Protein AF-A0A7W1KPH1-F1 (afdb_monomer_lite)

Sequence (81 aa):
MKRFRWGPATVTGMALGYGIFVRADERGNRCLLIHELAHCAQSEQMGFRPFLEQYVHECLTAGYPDGRLEAEAKQIARDFI

Structure (mmCIF, N/CA/C/O backbone):
data_AF-A0A7W1KPH1-F1
#
_entry.id   AF-A0A7W1KPH1-F1
#
loop_
_atom_site.group_PDB
_atom_site.id
_atom_site.type_symbol
_atom_site.label_atom_id
_atom_site.label_alt_id
_atom_site.label_comp_id
_atom_site.label_asym_id
_atom_site.label_entity_id
_atom_site.label_seq_id
_atom_site.pdbx_PDB_ins_code
_atom_site.Cartn_x
_atom_site.Cartn_y
_atom_site.Cartn_z
_atom_site.occupancy
_atom_site.B_iso_or_equiv
_atom_site.auth_seq_id
_atom_site.auth_comp_id
_atom_site.auth_asym_id
_atom_site.auth_atom_id
_atom_site.pdbx_PDB_model_num
ATOM 1 N N . MET A 1 1 ? -20.777 -10.006 -20.596 1.00 36.34 1 MET A N 1
ATOM 2 C CA . MET A 1 1 ? -19.883 -8.847 -20.358 1.00 36.34 1 MET A CA 1
ATOM 3 C C . MET A 1 1 ? -18.548 -9.356 -19.835 1.00 36.34 1 MET A C 1
ATOM 5 O O . MET A 1 1 ? -18.517 -9.921 -18.750 1.00 36.34 1 MET A O 1
ATOM 9 N N . LYS A 1 2 ? -17.460 -9.232 -20.605 1.00 35.09 2 LYS A N 1
ATOM 10 C CA . LYS A 1 2 ? -16.114 -9.568 -20.114 1.00 35.09 2 LYS A CA 1
ATOM 11 C C . LYS A 1 2 ? -15.687 -8.455 -19.152 1.00 35.09 2 LYS A C 1
ATOM 13 O O . LYS A 1 2 ? -15.541 -7.317 -19.584 1.00 35.09 2 LYS A O 1
ATOM 18 N N . ARG A 1 3 ? -15.567 -8.758 -17.853 1.00 46.00 3 ARG A N 1
ATOM 19 C CA . ARG A 1 3 ? -15.007 -7.825 -16.860 1.00 46.00 3 ARG A CA 1
ATOM 20 C C . ARG A 1 3 ? -13.563 -7.550 -17.265 1.00 46.00 3 ARG A C 1
ATOM 22 O O . ARG A 1 3 ? -12.732 -8.452 -17.230 1.00 46.00 3 ARG A O 1
ATOM 29 N N . PHE A 1 4 ? -13.300 -6.330 -17.709 1.00 42.03 4 PHE A N 1
ATOM 30 C CA . PHE A 1 4 ? -11.952 -5.849 -17.961 1.00 42.03 4 PHE A CA 1
ATOM 31 C C . PHE A 1 4 ? -11.228 -5.803 -16.609 1.00 42.03 4 PHE A C 1
ATOM 33 O O . PHE A 1 4 ? -11.713 -5.166 -15.674 1.00 42.03 4 PHE A O 1
ATOM 40 N N . ARG A 1 5 ? -10.141 -6.564 -16.468 1.00 47.12 5 ARG A N 1
ATOM 41 C CA . ARG A 1 5 ? -9.376 -6.688 -15.223 1.00 47.12 5 ARG A CA 1
ATOM 42 C C . ARG A 1 5 ? -8.086 -5.896 -15.402 1.00 47.12 5 ARG A C 1
ATOM 44 O O . ARG A 1 5 ? -7.195 -6.340 -16.115 1.00 47.12 5 ARG A O 1
ATOM 51 N N . TRP A 1 6 ? -8.036 -4.701 -14.826 1.00 46.25 6 TRP A N 1
ATOM 52 C CA . TRP A 1 6 ? -6.802 -3.932 -14.676 1.00 46.25 6 TRP A CA 1
ATOM 53 C C . TRP A 1 6 ? -6.159 -4.316 -13.339 1.00 46.25 6 TRP A C 1
ATOM 55 O O . TRP A 1 6 ? -6.857 -4.361 -12.329 1.00 46.25 6 TRP A O 1
ATOM 65 N N . GLY A 1 7 ? -4.858 -4.615 -13.346 1.00 56.16 7 GLY A N 1
ATOM 66 C CA . GLY A 1 7 ? -4.096 -5.027 -12.160 1.00 56.16 7 GLY A CA 1
ATOM 67 C C . GLY A 1 7 ? -4.063 -6.545 -11.909 1.00 56.16 7 GLY A C 1
ATOM 68 O O . GLY A 1 7 ? -4.867 -7.296 -12.479 1.00 56.16 7 GLY A O 1
ATOM 69 N N . PRO A 1 8 ? -3.105 -7.029 -11.092 1.00 59.88 8 PRO A N 1
ATOM 70 C CA . PRO A 1 8 ? -3.017 -8.436 -10.732 1.00 59.88 8 PRO A CA 1
ATOM 71 C C . PRO A 1 8 ? -4.317 -8.930 -10.100 1.00 59.88 8 PRO A C 1
ATOM 73 O O . PRO A 1 8 ? -5.125 -8.179 -9.553 1.00 59.88 8 PRO A O 1
ATOM 76 N N . ALA A 1 9 ? -4.528 -10.240 -10.185 1.00 59.94 9 ALA A N 1
ATOM 77 C CA . ALA A 1 9 ? -5.765 -10.885 -9.779 1.00 59.94 9 ALA A CA 1
ATOM 78 C C . ALA A 1 9 ? -6.219 -10.590 -8.336 1.00 59.94 9 ALA A C 1
ATOM 80 O O . ALA A 1 9 ? -7.402 -10.733 -8.011 1.00 59.94 9 ALA A O 1
ATOM 81 N N . THR A 1 10 ? -5.256 -10.197 -7.518 1.00 69.56 10 THR A N 1
ATOM 82 C CA . THR A 1 10 ? -5.288 -10.032 -6.075 1.00 69.56 10 THR A CA 1
ATOM 83 C C . THR A 1 10 ? -5.603 -8.610 -5.617 1.00 69.56 10 THR A C 1
ATOM 85 O O . THR A 1 10 ? -5.835 -8.435 -4.430 1.00 69.56 10 THR A O 1
ATOM 88 N N . VAL A 1 11 ? -5.674 -7.615 -6.511 1.00 82.44 11 VAL A N 1
ATOM 89 C CA . VAL A 1 11 ? -6.010 -6.237 -6.112 1.00 82.44 11 VAL A CA 1
ATOM 90 C C . VAL A 1 11 ? -7.478 -6.165 -5.679 1.00 82.44 11 VAL A C 1
ATOM 92 O O . VAL A 1 11 ? -8.397 -6.447 -6.459 1.00 82.44 11 VAL A O 1
ATOM 95 N N . THR A 1 12 ? -7.700 -5.813 -4.416 1.00 92.25 12 THR A N 1
ATOM 96 C CA . THR A 1 12 ? -9.028 -5.686 -3.793 1.00 92.25 12 THR A CA 1
ATOM 97 C C . THR A 1 12 ? -9.383 -4.255 -3.403 1.00 92.25 12 THR A C 1
ATOM 99 O O . THR A 1 12 ? -10.567 -3.957 -3.229 1.00 92.25 12 THR A O 1
ATOM 102 N N . GLY A 1 13 ? -8.388 -3.378 -3.305 1.00 93.38 13 GLY A N 1
ATOM 103 C CA . GLY A 1 13 ? -8.531 -1.953 -3.045 1.00 93.38 13 GLY A CA 1
ATOM 104 C C . GLY A 1 13 ? -7.545 -1.144 -3.889 1.00 93.38 13 GLY A C 1
ATOM 105 O O . GLY A 1 13 ? -6.643 -1.712 -4.507 1.00 93.38 13 GLY A O 1
ATOM 106 N N . MET A 1 14 ? -7.800 0.156 -4.016 1.00 94.00 14 MET A N 1
ATOM 107 C CA . MET A 1 14 ? -6.907 1.091 -4.693 1.00 94.00 14 MET A CA 1
ATOM 108 C C . MET A 1 14 ? -7.140 2.524 -4.209 1.00 94.00 14 MET A C 1
ATOM 110 O O . MET A 1 14 ? -8.273 3.015 -4.254 1.00 94.00 14 MET A O 1
ATOM 114 N N . ALA A 1 15 ? -6.057 3.216 -3.866 1.00 95.12 15 ALA A N 1
ATOM 115 C CA . ALA A 1 15 ? -6.009 4.660 -3.683 1.00 95.12 15 ALA A CA 1
ATOM 116 C C . ALA A 1 15 ? -5.452 5.372 -4.931 1.00 95.12 15 ALA A C 1
ATOM 118 O O . ALA A 1 15 ? -4.361 5.071 -5.412 1.00 95.12 15 ALA A O 1
ATOM 119 N N . LEU A 1 16 ? -6.193 6.356 -5.450 1.00 90.56 16 LEU A N 1
ATOM 120 C CA . LEU A 1 16 ? -5.773 7.255 -6.531 1.00 90.56 16 LEU A CA 1
ATOM 121 C C . LEU A 1 16 ? -5.993 8.705 -6.088 1.00 90.56 16 LEU A C 1
ATOM 123 O O . LEU A 1 16 ? -7.091 9.255 -6.224 1.00 90.56 16 LEU A O 1
ATOM 127 N N . GLY A 1 17 ? -4.954 9.320 -5.518 1.00 87.31 17 GLY A N 1
ATOM 128 C CA . GLY A 1 17 ? -5.097 10.592 -4.810 1.00 87.31 17 GLY A CA 1
ATOM 129 C C . GLY A 1 17 ? -6.048 10.416 -3.625 1.00 87.31 17 GLY A C 1
ATOM 130 O O . GLY A 1 17 ? -5.802 9.577 -2.767 1.00 87.31 17 GLY A O 1
ATOM 131 N N . TYR A 1 18 ? -7.163 11.150 -3.615 1.00 92.88 18 TYR A N 1
ATOM 132 C CA . TYR A 1 18 ? -8.209 11.020 -2.587 1.00 92.88 18 TYR A CA 1
ATOM 133 C C . TYR A 1 18 ? -9.310 10.003 -2.934 1.00 92.88 18 TYR A C 1
ATOM 135 O O . TYR A 1 18 ? -10.221 9.774 -2.139 1.00 92.88 18 TYR A O 1
ATOM 143 N N . GLY A 1 19 ? -9.280 9.418 -4.134 1.00 94.19 19 GLY A N 1
ATOM 144 C CA . GLY A 1 19 ? -10.243 8.396 -4.530 1.00 94.19 19 GLY A CA 1
ATOM 145 C C . GLY A 1 19 ? -9.854 7.037 -3.961 1.00 94.19 19 GLY A C 1
ATOM 146 O O . GLY A 1 19 ? -8.830 6.494 -4.364 1.00 94.19 19 GLY A O 1
ATOM 147 N N . ILE A 1 20 ? -10.684 6.476 -3.078 1.00 95.62 20 ILE A N 1
ATOM 148 C CA . ILE A 1 20 ? -10.522 5.113 -2.557 1.00 95.62 20 ILE A CA 1
ATOM 149 C C . ILE A 1 20 ? -11.574 4.206 -3.189 1.00 95.62 20 ILE A C 1
ATOM 151 O O . ILE A 1 20 ? -12.781 4.409 -3.029 1.00 95.62 20 ILE A O 1
ATOM 155 N N . PHE A 1 21 ? -11.109 3.181 -3.891 1.00 94.50 21 PHE A N 1
ATOM 156 C CA . PHE A 1 21 ? -11.942 2.198 -4.566 1.00 94.50 21 PHE A CA 1
ATOM 157 C C . PHE A 1 21 ? -11.770 0.852 -3.879 1.00 94.50 21 PHE A C 1
ATOM 159 O O . PHE A 1 21 ? -10.670 0.322 -3.821 1.00 94.50 21 PHE A O 1
ATOM 166 N N . VAL A 1 22 ? -12.865 0.281 -3.382 1.00 94.75 22 VAL A N 1
ATOM 167 C CA . VAL A 1 22 ? -12.869 -1.032 -2.726 1.00 94.75 22 VAL A CA 1
ATOM 168 C C . VAL A 1 22 ? -13.771 -1.973 -3.508 1.00 94.75 22 VAL A C 1
ATOM 170 O O . VAL A 1 22 ? -14.881 -1.605 -3.913 1.00 94.75 22 VAL A O 1
ATOM 173 N N . ARG A 1 23 ? -13.300 -3.201 -3.739 1.00 94.25 23 ARG A N 1
ATOM 174 C CA . ARG A 1 23 ? -14.095 -4.242 -4.391 1.00 94.25 23 ARG A CA 1
ATOM 175 C C . ARG A 1 23 ? -15.333 -4.543 -3.543 1.00 94.25 23 ARG A C 1
ATOM 177 O O . ARG A 1 23 ? -15.274 -4.582 -2.320 1.00 94.25 23 ARG A O 1
ATOM 184 N N . ALA A 1 24 ? -16.484 -4.718 -4.188 1.00 93.69 24 ALA A N 1
ATOM 185 C CA . ALA A 1 24 ? -17.772 -4.756 -3.489 1.00 93.69 24 ALA A CA 1
ATOM 186 C C . ALA A 1 24 ? -17.907 -5.890 -2.450 1.00 93.69 24 ALA A C 1
ATOM 188 O O . ALA A 1 24 ? -18.663 -5.739 -1.494 1.00 93.69 24 ALA A O 1
ATOM 189 N N . ASP A 1 25 ? -17.194 -6.999 -2.638 1.00 94.19 25 ASP A N 1
ATOM 190 C CA . ASP A 1 25 ? -17.111 -8.143 -1.720 1.00 94.19 25 ASP A CA 1
ATOM 191 C C . ASP A 1 25 ? -16.231 -7.882 -0.486 1.00 94.19 25 ASP A C 1
ATOM 193 O O . ASP A 1 25 ? -16.403 -8.553 0.522 1.00 94.19 25 ASP A O 1
ATOM 197 N N . GLU A 1 26 ? -15.370 -6.864 -0.521 1.00 95.12 26 GLU A N 1
ATOM 198 C CA . GLU A 1 26 ? -14.568 -6.389 0.618 1.00 95.12 26 GLU A CA 1
ATOM 199 C C . GLU A 1 26 ? -15.218 -5.183 1.322 1.00 95.12 26 GLU A C 1
ATOM 201 O O . GLU A 1 26 ? -14.588 -4.444 2.085 1.00 95.12 26 GLU A O 1
ATOM 206 N N . ARG A 1 27 ? -16.510 -4.936 1.065 1.00 93.38 27 ARG A N 1
ATOM 207 C CA . ARG A 1 27 ? -17.256 -3.850 1.709 1.00 93.38 27 ARG A CA 1
ATOM 208 C C . ARG A 1 27 ? -17.209 -4.003 3.230 1.00 93.38 27 ARG A C 1
ATOM 210 O O . ARG A 1 27 ? -17.626 -5.015 3.778 1.00 93.38 27 ARG A O 1
ATOM 217 N N . GLY A 1 28 ? -16.791 -2.938 3.911 1.00 94.12 28 GLY A N 1
ATOM 218 C CA . GLY A 1 28 ? -16.696 -2.913 5.371 1.00 94.12 28 GLY A CA 1
ATOM 219 C C . GLY A 1 28 ? -15.409 -3.530 5.922 1.00 94.12 28 GLY A C 1
ATOM 220 O O . GLY A 1 28 ? -15.214 -3.496 7.136 1.00 94.12 28 GLY A O 1
ATOM 221 N N . ASN A 1 29 ? -14.507 -4.027 5.066 1.00 95.88 29 ASN A N 1
ATOM 222 C CA . ASN A 1 29 ? -13.176 -4.441 5.486 1.00 95.88 29 ASN A CA 1
ATOM 223 C C . ASN A 1 29 ? -12.368 -3.208 5.933 1.00 95.88 29 ASN A C 1
ATOM 225 O O . ASN A 1 29 ? -11.807 -2.468 5.124 1.00 95.88 29 ASN A O 1
ATOM 229 N N . ARG A 1 30 ? -12.335 -2.975 7.250 1.00 95.88 30 ARG A N 1
ATOM 230 C CA . ARG A 1 30 ? -11.629 -1.840 7.864 1.00 95.88 30 ARG A CA 1
ATOM 231 C C . ARG A 1 30 ? -10.120 -1.909 7.636 1.00 95.88 30 ARG A C 1
ATOM 233 O O . ARG A 1 30 ? -9.506 -0.863 7.473 1.00 95.88 30 ARG A O 1
ATOM 240 N N . CYS A 1 31 ? -9.552 -3.115 7.594 1.00 96.69 31 CYS A N 1
ATOM 241 C CA . CYS A 1 31 ? -8.122 -3.325 7.363 1.00 96.69 31 CYS A CA 1
ATOM 242 C C . CYS A 1 31 ? -7.733 -2.848 5.968 1.00 96.69 31 CYS A C 1
ATOM 244 O O . CYS A 1 31 ? -6.822 -2.038 5.822 1.00 96.69 31 CYS A O 1
ATOM 246 N N . LEU A 1 32 ? -8.510 -3.253 4.960 1.00 96.50 32 LEU A N 1
ATOM 247 C CA . LEU A 1 32 ? -8.327 -2.783 3.592 1.00 96.50 32 LEU A CA 1
ATOM 248 C C . LEU A 1 32 ? -8.526 -1.264 3.482 1.00 96.50 32 LEU A C 1
ATOM 250 O O . LEU A 1 32 ? -7.729 -0.593 2.844 1.00 96.50 32 LEU A O 1
ATOM 254 N N . LEU A 1 33 ? -9.542 -0.698 4.143 1.00 97.12 33 LEU A N 1
ATOM 255 C CA . LEU A 1 33 ? 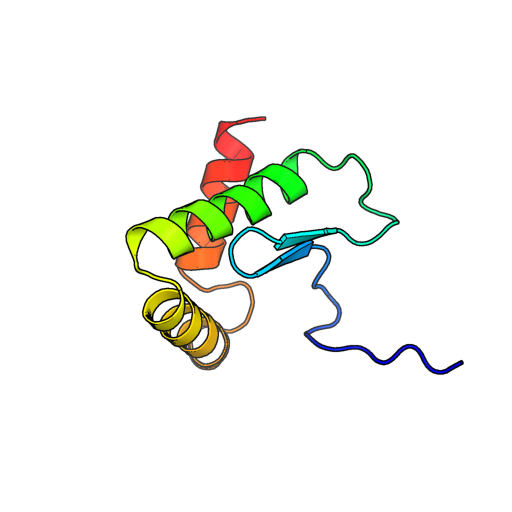-9.759 0.753 4.117 1.00 97.12 33 LEU A CA 1
ATOM 256 C C . LEU A 1 33 ? -8.575 1.538 4.704 1.00 97.12 33 LEU A C 1
ATOM 258 O O . LEU A 1 33 ? -8.172 2.544 4.127 1.00 97.12 33 LEU A O 1
ATOM 262 N N . ILE A 1 34 ? -8.020 1.097 5.837 1.00 97.88 34 ILE A N 1
ATOM 263 C CA . ILE A 1 34 ? -6.859 1.754 6.456 1.00 97.88 34 ILE A CA 1
ATOM 264 C C . ILE A 1 34 ? -5.616 1.600 5.572 1.00 97.88 34 ILE A C 1
ATOM 266 O O . ILE A 1 34 ? -4.853 2.552 5.439 1.00 97.88 34 ILE A O 1
ATOM 270 N N . HIS A 1 35 ? -5.443 0.446 4.926 1.00 97.69 35 HIS A N 1
ATOM 271 C CA . HIS A 1 35 ? -4.374 0.234 3.953 1.00 97.69 35 HIS A CA 1
ATOM 272 C C . HIS A 1 35 ? -4.447 1.247 2.796 1.00 97.69 35 HIS A C 1
ATOM 274 O O . HIS A 1 35 ? -3.461 1.924 2.517 1.00 97.69 35 HIS A O 1
ATOM 280 N N . GLU A 1 36 ? -5.620 1.443 2.183 1.00 97.69 36 GLU A N 1
ATOM 281 C CA . GLU A 1 36 ? -5.768 2.445 1.114 1.00 97.69 36 GLU A CA 1
ATOM 282 C C . GLU A 1 36 ? -5.569 3.884 1.622 1.00 97.69 36 GLU A C 1
ATOM 284 O O . GLU A 1 36 ? -4.983 4.716 0.932 1.00 97.69 36 GLU A O 1
ATOM 289 N N . LEU A 1 37 ? -5.999 4.189 2.851 1.00 97.88 37 LEU A N 1
ATOM 290 C CA . LEU A 1 37 ? -5.738 5.492 3.476 1.00 97.88 37 LEU A CA 1
ATOM 291 C C . LEU A 1 37 ? -4.240 5.737 3.713 1.00 97.88 37 LEU A C 1
ATOM 293 O O . LEU A 1 37 ? -3.788 6.876 3.592 1.00 97.88 37 LEU A 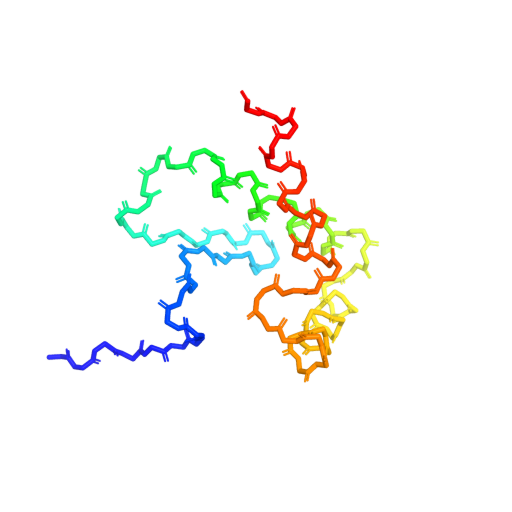O 1
ATOM 297 N N . ALA A 1 38 ? -3.459 4.696 4.007 1.00 97.88 38 ALA A N 1
ATOM 298 C CA . ALA A 1 38 ? -2.007 4.813 4.105 1.00 97.88 38 ALA A CA 1
ATOM 299 C C . ALA A 1 38 ? -1.385 5.208 2.756 1.00 97.88 38 ALA A C 1
ATOM 301 O O . ALA A 1 38 ? -0.516 6.077 2.720 1.00 97.88 38 ALA A O 1
ATOM 302 N N . HIS A 1 39 ? -1.882 4.664 1.641 1.00 97.94 39 HIS A N 1
ATOM 303 C CA . HIS A 1 39 ? -1.464 5.094 0.304 1.00 97.94 39 HIS A C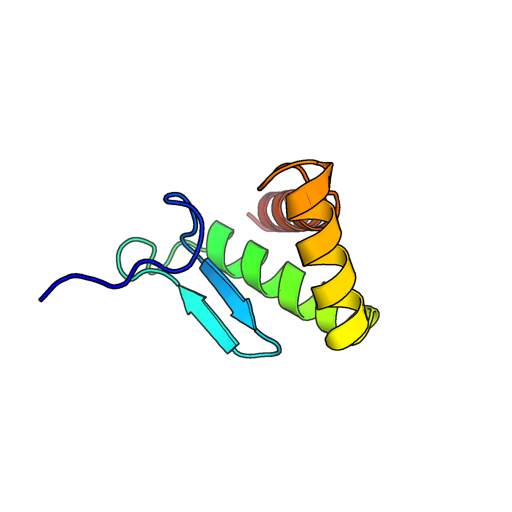A 1
ATOM 304 C C . HIS A 1 39 ? -1.860 6.543 -0.015 1.00 97.94 39 HIS A C 1
ATOM 306 O O . HIS A 1 39 ? -1.069 7.265 -0.625 1.00 97.94 39 HIS A O 1
ATOM 312 N N . CYS A 1 40 ? -3.027 7.016 0.443 1.00 97.94 40 CYS A N 1
ATOM 313 C CA . CYS A 1 40 ? -3.371 8.441 0.362 1.00 97.94 40 CYS A CA 1
ATOM 314 C C . CYS A 1 40 ? -2.341 9.303 1.112 1.00 97.94 40 CYS A C 1
ATOM 316 O O . CYS A 1 40 ? -1.792 10.237 0.530 1.00 97.94 40 CYS A O 1
ATOM 318 N N . ALA A 1 41 ? -2.013 8.949 2.359 1.00 97.62 41 ALA A N 1
ATOM 319 C CA . ALA A 1 41 ? -1.042 9.688 3.167 1.00 97.62 41 ALA A CA 1
ATOM 320 C C . ALA A 1 41 ? 0.372 9.676 2.551 1.00 97.62 41 ALA A C 1
ATOM 322 O O . ALA A 1 41 ? 1.029 10.715 2.486 1.00 97.62 41 ALA A O 1
ATOM 323 N N . GLN A 1 42 ? 0.830 8.532 2.033 1.00 97.88 42 GLN A N 1
ATOM 324 C CA . GLN A 1 42 ? 2.098 8.431 1.297 1.00 97.88 42 GLN A CA 1
ATOM 325 C C . GLN A 1 42 ? 2.098 9.350 0.065 1.00 97.88 42 GLN A C 1
ATOM 327 O O . GLN A 1 42 ? 3.052 10.099 -0.160 1.00 97.88 42 GLN A O 1
ATOM 332 N N . SER A 1 43 ? 1.006 9.348 -0.709 1.00 97.69 43 SER A N 1
ATOM 333 C CA . SER A 1 43 ? 0.843 10.230 -1.867 1.00 97.69 43 SER A CA 1
ATOM 334 C C . SER A 1 43 ? 0.832 11.714 -1.489 1.00 97.69 43 SER A C 1
ATOM 336 O O . SER A 1 43 ? 1.325 12.532 -2.266 1.00 97.69 43 SER A O 1
ATOM 338 N N . GLU A 1 44 ? 0.262 12.091 -0.346 1.00 97.56 44 GLU A N 1
ATOM 339 C CA . GLU A 1 44 ? 0.274 13.472 0.153 1.00 97.56 44 GLU A CA 1
ATOM 340 C C . GLU A 1 44 ? 1.686 13.911 0.556 1.00 97.56 44 GLU A C 1
ATOM 342 O O . GLU A 1 44 ? 2.118 15.005 0.197 1.00 97.56 44 GLU A O 1
ATOM 347 N N . GLN A 1 45 ? 2.424 13.044 1.254 1.00 97.75 45 GLN A N 1
ATOM 348 C CA . GLN A 1 45 ? 3.770 13.336 1.752 1.00 97.75 45 GLN A CA 1
ATOM 349 C C . GLN A 1 45 ? 4.811 13.432 0.631 1.00 97.75 45 GLN A C 1
ATOM 351 O O . GLN A 1 45 ? 5.682 14.300 0.666 1.00 97.75 45 GLN A O 1
ATOM 356 N N . MET A 1 46 ? 4.733 12.550 -0.368 1.00 97.62 46 MET A N 1
ATOM 357 C CA . MET A 1 46 ? 5.683 12.511 -1.488 1.00 97.62 46 MET A CA 1
ATOM 358 C C . MET A 1 46 ? 5.274 13.422 -2.654 1.00 97.62 46 MET A C 1
ATOM 360 O O . MET A 1 46 ? 6.097 13.756 -3.508 1.00 97.62 46 MET A O 1
ATOM 364 N N . GLY A 1 47 ? 3.995 13.793 -2.721 1.00 96.88 47 GLY A N 1
ATOM 365 C CA . GLY A 1 47 ? 3.354 14.276 -3.936 1.00 96.88 47 GLY A CA 1
ATOM 366 C C . GLY A 1 47 ? 2.936 13.120 -4.855 1.00 96.88 47 GLY A C 1
ATOM 367 O O . GLY A 1 47 ? 3.608 12.093 -4.961 1.00 96.88 47 GLY A O 1
ATOM 368 N N . PHE A 1 48 ? 1.824 13.308 -5.573 1.00 94.31 48 PHE A N 1
ATOM 369 C CA . PHE A 1 48 ? 1.177 12.237 -6.344 1.00 94.31 48 PHE A CA 1
ATOM 370 C C . PHE A 1 48 ? 2.086 11.575 -7.388 1.00 94.31 48 PHE A C 1
ATOM 372 O O . PHE A 1 48 ? 2.148 10.351 -7.477 1.00 94.31 48 PHE A O 1
ATOM 379 N N . ARG A 1 49 ? 2.803 12.373 -8.188 1.00 96.12 49 ARG A N 1
ATOM 380 C CA . ARG A 1 49 ? 3.661 11.836 -9.252 1.00 96.12 49 ARG A CA 1
ATOM 381 C C . ARG A 1 49 ? 4.868 11.059 -8.694 1.00 96.12 49 ARG A C 1
ATOM 383 O O . ARG A 1 49 ? 5.033 9.919 -9.119 1.00 96.12 49 ARG A O 1
ATOM 390 N N . PRO A 1 50 ? 5.664 11.600 -7.750 1.00 97.69 50 PRO A N 1
ATOM 391 C CA . PRO A 1 50 ? 6.746 10.840 -7.119 1.00 97.69 50 PRO A CA 1
ATOM 392 C C . PRO A 1 50 ? 6.277 9.550 -6.438 1.00 97.69 50 PRO A C 1
ATOM 394 O O . PRO A 1 50 ? 6.931 8.519 -6.570 1.00 97.69 50 PRO A O 1
ATOM 397 N N . PHE A 1 51 ? 5.126 9.583 -5.758 1.00 97.31 51 PHE A N 1
ATOM 398 C CA . PHE A 1 51 ? 4.517 8.385 -5.178 1.00 97.31 51 PHE A CA 1
ATOM 399 C C . PHE A 1 51 ? 4.211 7.327 -6.244 1.00 97.31 51 PHE A C 1
ATOM 401 O O . PHE A 1 51 ? 4.623 6.178 -6.106 1.00 97.31 51 PHE A O 1
ATOM 408 N N . LEU A 1 52 ? 3.532 7.712 -7.330 1.00 95.12 52 LEU A N 1
ATOM 409 C CA . LEU A 1 52 ? 3.154 6.778 -8.390 1.00 95.12 52 LEU A CA 1
ATOM 410 C C . LEU A 1 52 ? 4.380 6.186 -9.102 1.00 95.12 52 LEU A C 1
ATOM 412 O O . LEU A 1 52 ? 4.405 4.988 -9.379 1.00 95.12 52 LEU A O 1
ATOM 416 N N . GLU A 1 53 ? 5.400 7.003 -9.379 1.00 97.12 53 GLU A N 1
ATOM 417 C CA . GLU A 1 53 ? 6.662 6.541 -9.972 1.00 97.12 53 GLU A CA 1
ATOM 418 C C . GLU A 1 53 ? 7.357 5.514 -9.062 1.00 97.12 53 GLU A C 1
ATOM 420 O O . GLU A 1 53 ? 7.751 4.447 -9.540 1.00 97.12 53 GLU A O 1
ATOM 425 N N . GLN A 1 54 ? 7.426 5.777 -7.751 1.00 97.50 54 GLN A N 1
ATOM 426 C CA . GLN A 1 54 ? 7.981 4.839 -6.771 1.00 97.50 54 GLN A CA 1
ATOM 427 C C . GLN A 1 54 ? 7.158 3.547 -6.680 1.00 97.50 54 GLN A C 1
ATOM 429 O O . GLN A 1 54 ? 7.725 2.457 -6.715 1.00 97.50 54 GLN A O 1
ATOM 434 N N . TYR A 1 55 ? 5.829 3.648 -6.603 1.00 95.00 55 TYR A N 1
ATOM 435 C CA . TYR A 1 55 ? 4.939 2.491 -6.505 1.00 95.00 55 TYR A CA 1
ATOM 436 C C . TYR A 1 55 ? 5.081 1.559 -7.712 1.00 95.00 55 TYR A C 1
ATOM 438 O O . TYR A 1 55 ? 5.245 0.346 -7.560 1.00 95.00 55 TYR A O 1
ATOM 446 N N . VAL A 1 56 ? 5.081 2.120 -8.927 1.00 94.69 56 VAL A N 1
ATOM 447 C CA . VAL A 1 56 ? 5.279 1.346 -10.161 1.00 94.69 56 VAL A CA 1
ATOM 448 C C . VAL A 1 56 ? 6.679 0.735 -10.201 1.00 94.69 56 VAL A C 1
ATOM 450 O O . VAL A 1 56 ? 6.815 -0.438 -10.549 1.00 94.69 56 VAL A O 1
ATOM 453 N N . HIS A 1 57 ? 7.712 1.484 -9.811 1.00 96.81 57 HIS A N 1
ATOM 454 C CA . HIS A 1 57 ? 9.071 0.956 -9.724 1.00 96.81 57 HIS A CA 1
ATOM 455 C C . HIS A 1 57 ? 9.156 -0.242 -8.764 1.00 96.81 57 HIS A C 1
ATOM 457 O O . HIS A 1 57 ? 9.725 -1.273 -9.126 1.00 96.81 57 HIS A O 1
ATOM 463 N N . GLU A 1 58 ? 8.562 -0.156 -7.572 1.00 96.06 58 GLU A N 1
ATOM 464 C CA . GLU A 1 58 ? 8.529 -1.259 -6.603 1.00 96.06 58 GLU A CA 1
ATOM 465 C C . GLU A 1 58 ? 7.754 -2.470 -7.134 1.00 96.06 58 GLU A C 1
ATOM 467 O O . GLU A 1 58 ? 8.245 -3.595 -7.038 1.00 96.06 58 GLU A O 1
ATOM 472 N N . CYS A 1 59 ? 6.610 -2.253 -7.790 1.00 92.00 59 CYS A N 1
ATOM 473 C CA . CYS A 1 59 ? 5.854 -3.330 -8.434 1.00 92.00 59 CYS A CA 1
ATOM 474 C C . CYS A 1 59 ? 6.675 -4.083 -9.493 1.00 92.00 59 CYS A C 1
ATOM 476 O O . CYS A 1 59 ? 6.508 -5.292 -9.645 1.00 92.00 59 CYS A O 1
ATOM 478 N N . LEU A 1 60 ? 7.542 -3.383 -10.233 1.00 92.88 60 LEU A N 1
ATOM 479 C CA . LEU A 1 60 ? 8.371 -3.969 -11.291 1.00 92.88 60 LEU A CA 1
ATOM 480 C C . LEU A 1 60 ? 9.659 -4.620 -10.770 1.00 92.88 60 LEU A C 1
ATOM 482 O O . LEU A 1 60 ? 10.160 -5.546 -11.403 1.00 92.88 60 LEU A O 1
ATOM 486 N N . THR A 1 61 ? 10.210 -4.130 -9.657 1.00 94.69 61 THR A N 1
ATOM 487 C CA . THR A 1 61 ? 11.527 -4.558 -9.150 1.00 94.69 61 THR A CA 1
ATOM 488 C C . THR A 1 61 ? 11.442 -5.529 -7.979 1.00 94.69 61 THR A C 1
ATOM 490 O O . THR A 1 61 ? 12.111 -6.558 -8.006 1.00 94.69 61 THR A O 1
ATOM 493 N N . ALA A 1 62 ? 10.617 -5.234 -6.971 1.00 93.00 62 ALA A N 1
ATOM 494 C CA . ALA A 1 62 ? 10.363 -6.134 -5.844 1.00 93.00 62 ALA A CA 1
ATOM 495 C C . ALA A 1 62 ? 9.269 -7.160 -6.170 1.00 93.00 62 ALA A C 1
ATOM 497 O O . ALA A 1 62 ? 9.257 -8.253 -5.613 1.00 93.00 62 ALA A O 1
ATOM 498 N N . GLY A 1 63 ? 8.378 -6.815 -7.103 1.00 87.38 63 GLY A N 1
ATOM 499 C CA . GLY A 1 63 ? 7.157 -7.563 -7.363 1.00 87.38 63 GLY A CA 1
ATOM 500 C C . GLY A 1 63 ? 6.003 -7.045 -6.509 1.00 87.38 63 GLY A C 1
ATOM 501 O O . GLY A 1 63 ? 6.179 -6.543 -5.400 1.00 87.38 63 GLY A O 1
ATOM 502 N N . TYR A 1 64 ? 4.787 -7.150 -7.036 1.00 83.50 64 TYR A N 1
ATOM 503 C CA . TYR A 1 64 ? 3.586 -6.842 -6.267 1.00 83.50 64 TYR A CA 1
ATOM 504 C C . TYR A 1 64 ? 3.159 -8.060 -5.425 1.00 83.50 64 TYR A C 1
ATOM 506 O O . TYR A 1 64 ? 3.003 -9.136 -6.015 1.00 83.50 64 TYR A O 1
ATOM 514 N N . PRO A 1 65 ? 2.864 -7.920 -4.112 1.00 87.44 65 PRO A N 1
ATOM 515 C CA . PRO A 1 65 ? 2.814 -6.696 -3.295 1.00 87.44 65 PRO A CA 1
ATOM 516 C C . PRO A 1 65 ? 3.981 -6.584 -2.285 1.00 87.44 65 PRO A C 1
ATOM 518 O O . PRO A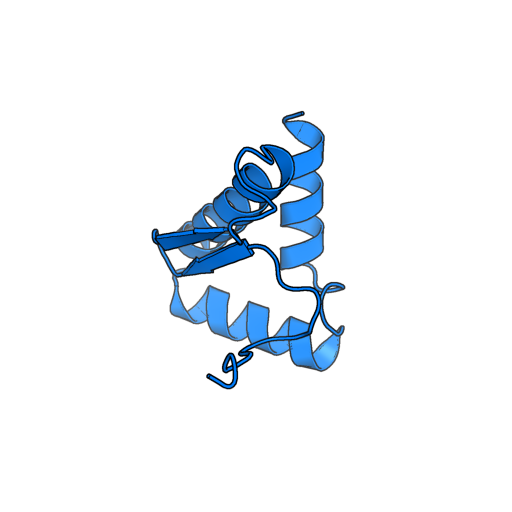 1 65 ? 3.749 -6.330 -1.098 1.00 87.44 65 PRO A O 1
ATOM 521 N N . ASP A 1 66 ? 5.221 -6.809 -2.719 1.00 91.81 66 ASP A N 1
ATOM 522 C CA . ASP A 1 66 ? 6.396 -6.956 -1.841 1.00 91.81 66 ASP A CA 1
ATOM 523 C C . ASP A 1 66 ? 7.259 -5.677 -1.743 1.00 91.81 66 ASP A C 1
ATOM 525 O O . ASP A 1 66 ? 8.350 -5.682 -1.170 1.00 91.81 66 ASP A O 1
ATOM 529 N N . GLY A 1 67 ? 6.758 -4.558 -2.277 1.00 95.62 67 GLY A N 1
ATOM 530 C CA . GLY A 1 67 ? 7.368 -3.230 -2.167 1.00 95.62 67 GLY A CA 1
ATOM 531 C C . GLY A 1 67 ? 7.362 -2.650 -0.744 1.00 95.62 67 GLY A C 1
ATOM 532 O O . GLY A 1 67 ? 6.591 -3.066 0.126 1.00 95.62 67 GLY A O 1
ATOM 533 N N . ARG A 1 68 ? 8.201 -1.635 -0.503 1.00 97.81 68 ARG A N 1
ATOM 534 C CA . ARG A 1 68 ? 8.257 -0.917 0.782 1.00 97.81 68 ARG A CA 1
ATOM 535 C C . ARG A 1 68 ? 6.972 -0.144 1.061 1.00 97.81 68 ARG A C 1
ATOM 537 O O . ARG A 1 68 ? 6.521 -0.169 2.203 1.00 97.81 68 ARG A O 1
ATOM 544 N N . LEU A 1 69 ? 6.391 0.508 0.051 1.00 97.44 69 LEU A N 1
ATOM 5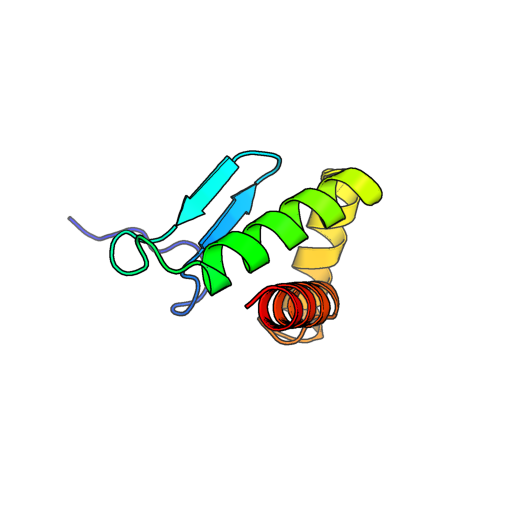45 C CA . LEU A 1 69 ? 5.142 1.262 0.206 1.00 97.44 69 LEU A CA 1
ATOM 546 C C . LEU A 1 69 ? 3.998 0.345 0.658 1.00 97.44 69 LEU A C 1
ATOM 548 O O . LEU A 1 69 ? 3.255 0.679 1.579 1.00 97.44 69 LEU A O 1
ATOM 552 N N . GLU A 1 70 ? 3.912 -0.843 0.058 1.00 96.94 70 GLU A N 1
ATOM 553 C CA . GLU A 1 70 ? 2.961 -1.901 0.422 1.00 96.94 70 GLU A CA 1
ATOM 554 C C . GLU A 1 70 ? 3.217 -2.450 1.833 1.00 96.94 70 GLU A C 1
ATOM 556 O O . GLU A 1 70 ? 2.282 -2.651 2.609 1.00 96.94 70 GLU A O 1
ATOM 561 N N . ALA A 1 71 ? 4.482 -2.692 2.194 1.00 97.75 71 ALA A N 1
ATOM 562 C CA . ALA A 1 71 ? 4.850 -3.174 3.523 1.00 97.75 71 ALA A CA 1
ATOM 563 C C . ALA A 1 71 ? 4.479 -2.171 4.628 1.00 97.75 71 ALA A C 1
ATOM 565 O O . ALA A 1 71 ? 3.935 -2.571 5.659 1.00 97.75 71 ALA A O 1
ATOM 566 N N . GLU A 1 72 ? 4.729 -0.880 4.400 1.00 98.31 72 GLU A N 1
ATOM 567 C CA . GLU A 1 72 ? 4.335 0.203 5.302 1.00 98.31 72 GLU A CA 1
ATOM 568 C C . GLU A 1 72 ? 2.809 0.305 5.425 1.00 98.31 72 GLU A C 1
ATOM 570 O O . GLU A 1 72 ? 2.290 0.296 6.541 1.00 98.31 72 GLU A O 1
ATOM 575 N N . ALA A 1 73 ? 2.074 0.310 4.309 1.00 97.81 73 ALA A N 1
ATOM 576 C CA . ALA A 1 73 ? 0.612 0.376 4.324 1.00 97.81 73 ALA A CA 1
ATOM 577 C C . ALA A 1 73 ? -0.016 -0.818 5.068 1.00 97.81 73 ALA A C 1
ATOM 579 O O . ALA A 1 73 ? -0.953 -0.656 5.853 1.00 97.81 73 ALA A O 1
ATOM 580 N N . LYS A 1 74 ? 0.530 -2.029 4.887 1.00 96.88 74 LYS A N 1
ATOM 581 C CA . LYS A 1 74 ? 0.139 -3.224 5.659 1.00 96.88 74 LYS A CA 1
ATOM 582 C C . LYS A 1 74 ? 0.455 -3.083 7.146 1.00 96.88 74 LYS A C 1
ATOM 584 O O . LYS A 1 74 ? -0.317 -3.572 7.967 1.00 96.88 74 LYS A O 1
ATOM 589 N N . GLN A 1 75 ? 1.582 -2.466 7.499 1.00 98.12 75 GLN A N 1
ATOM 590 C CA . GLN A 1 75 ? 1.943 -2.247 8.896 1.00 98.12 75 GLN A CA 1
ATOM 591 C C . GLN A 1 75 ? 0.978 -1.267 9.565 1.00 98.12 75 GLN A C 1
ATOM 593 O O . GLN A 1 75 ? 0.395 -1.615 10.585 1.00 98.12 75 GLN A O 1
ATOM 598 N N . ILE A 1 76 ? 0.719 -0.118 8.937 1.00 97.94 76 ILE A N 1
ATOM 599 C CA . ILE A 1 76 ? -0.250 0.871 9.426 1.00 97.94 76 ILE A CA 1
ATOM 600 C C . ILE A 1 76 ? -1.629 0.226 9.609 1.00 97.94 76 ILE A C 1
ATOM 602 O O . ILE A 1 76 ? 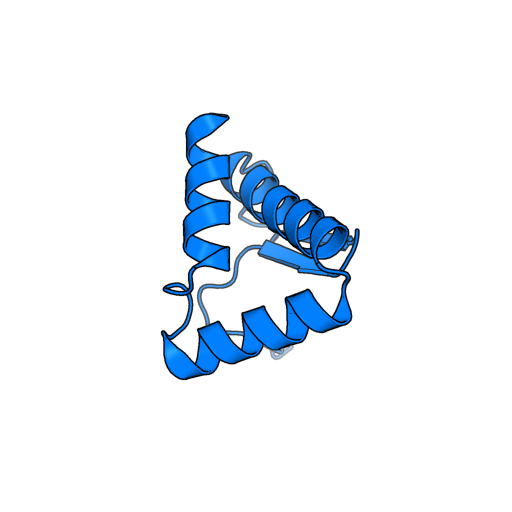-2.243 0.372 10.659 1.00 97.94 76 ILE A O 1
ATOM 606 N N . ALA A 1 77 ? -2.110 -0.550 8.635 1.00 97.19 77 ALA A N 1
ATOM 607 C CA . ALA A 1 77 ? -3.400 -1.228 8.760 1.00 97.19 77 ALA A CA 1
ATOM 608 C C . ALA A 1 77 ? -3.480 -2.184 9.963 1.00 97.19 77 ALA A C 1
ATOM 610 O O . ALA A 1 77 ? -4.531 -2.268 10.598 1.00 97.19 77 ALA A O 1
ATOM 611 N N . ARG A 1 78 ? -2.379 -2.874 10.294 1.00 96.38 78 ARG A N 1
ATOM 612 C CA . ARG A 1 78 ? -2.291 -3.741 11.480 1.00 96.38 78 ARG A CA 1
ATOM 613 C C . ARG A 1 78 ? -2.261 -2.958 12.788 1.00 96.38 78 ARG A C 1
ATOM 615 O O . ARG A 1 78 ? -2.824 -3.429 13.762 1.00 96.38 78 ARG A O 1
ATOM 622 N N . ASP A 1 79 ? -1.626 -1.793 12.816 1.00 96.81 79 ASP A N 1
ATOM 623 C CA . ASP A 1 79 ? -1.457 -1.019 14.053 1.00 96.81 79 ASP A CA 1
ATOM 624 C C . ASP A 1 79 ? -2.755 -0.322 14.511 1.00 96.81 79 ASP A C 1
ATOM 626 O O . ASP A 1 79 ? -2.871 0.085 15.666 1.00 96.81 79 ASP A O 1
ATOM 630 N N . PHE A 1 80 ? -3.741 -0.183 13.619 1.00 90.94 80 PHE A N 1
ATOM 631 C CA . PHE A 1 80 ? -5.016 0.503 13.873 1.00 90.94 80 PHE A CA 1
ATOM 632 C C . PHE A 1 80 ? -6.218 -0.433 14.115 1.00 90.94 80 PHE A C 1
ATOM 634 O O . PHE A 1 80 ? -7.344 0.058 14.274 1.00 90.94 80 PHE A O 1
ATOM 641 N N . ILE A 1 81 ? -6.019 -1.755 14.112 1.00 84.25 81 ILE A N 1
ATOM 642 C CA . ILE A 1 81 ? -7.070 -2.777 14.285 1.00 84.25 81 ILE A CA 1
ATOM 643 C C . ILE A 1 81 ? -6.702 -3.715 15.422 1.00 84.25 81 ILE A C 1
ATOM 645 O O . ILE A 1 81 ? -7.599 -3.954 16.261 1.00 84.25 81 ILE A O 1
#

Secondary structure (DSSP, 8-state):
------S-TT--EEEETTEEEE-GGGTT-HHHHHHHHHHHHHHHHH-HHHHHHHHHHHHHHT-TT-SHHHHHHHHHHHHT-

Radius of gyration: 12.71 Å; chains: 1; bounding box: 31×25×35 Å

Foldseek 3Di:
DPPDDDDPPPDQWAAQQPDIDGHPVCPPVQLRVQLRVLLNVQCVVCPPVSSVVQCVVCCVPVNPPRGPSNVVSNVRSVVVD

pLDDT: mean 89.39, std 15.66, range [35.09, 98.31]